Protein AF-A0A4P7LJ07-F1 (afdb_monomer)

Organism: NCBI:txid96344

InterPro domains:
  IPR001387 Cro/C1-type, helix-turn-helix domain [cd00093] (13-49)
  IPR010982 Lambda repressor-like, DNA-binding domain superfamily [G3DSA:1.10.260.40] (5-74)
  IPR010982 Lambda repressor-like, DNA-binding domain superfamily [SSF47413] (8-64)
  IPR031856 Bacterial antitoxin YdaS-like [PF15943] (13-66)

Mean predicted aligned error: 12.92 Å

Structure (mmCIF, N/CA/C/O backbone):
data_AF-A0A4P7LJ07-F1
#
_entry.id   AF-A0A4P7LJ07-F1
#
loop_
_atom_site.group_PDB
_atom_site.id
_atom_site.type_symbol
_atom_site.label_atom_id
_atom_site.label_alt_id
_atom_site.label_comp_id
_atom_site.label_asym_id
_atom_site.label_entity_id
_atom_site.label_seq_id
_atom_site.pdbx_PDB_ins_code
_atom_site.Cartn_x
_atom_site.Cartn_y
_atom_site.Cartn_z
_atom_site.occupancy
_atom_site.B_iso_or_equiv
_atom_site.auth_seq_id
_atom_site.auth_comp_id
_atom_site.auth_asym_id
_atom_site.auth_atom_id
_atom_site.pdbx_PDB_model_num
ATOM 1 N N . MET A 1 1 ? -2.926 4.172 -10.209 1.00 86.81 1 MET A N 1
ATOM 2 C CA . MET A 1 1 ? -3.247 4.965 -8.995 1.00 86.81 1 MET A CA 1
ATOM 3 C C . MET A 1 1 ? -2.175 4.697 -7.952 1.00 86.81 1 MET A C 1
ATOM 5 O O . MET A 1 1 ? -1.885 3.538 -7.677 1.00 86.81 1 MET A O 1
ATOM 9 N N . ASP A 1 2 ? -1.600 5.739 -7.348 1.00 92.00 2 ASP A N 1
ATOM 10 C CA . ASP A 1 2 ? -0.581 5.570 -6.310 1.00 92.00 2 ASP A CA 1
ATOM 11 C C . ASP A 1 2 ? -1.178 5.250 -4.921 1.00 92.00 2 ASP A C 1
ATOM 13 O O . ASP A 1 2 ? -2.324 5.583 -4.607 1.00 92.00 2 ASP A O 1
ATOM 17 N N . LEU A 1 3 ? -0.372 4.610 -4.068 1.00 92.69 3 LEU A N 1
ATOM 18 C CA . LEU A 1 3 ? -0.788 4.181 -2.729 1.00 92.69 3 LEU A CA 1
ATOM 19 C C . LEU A 1 3 ? -1.154 5.353 -1.802 1.00 92.69 3 LEU A C 1
ATOM 21 O O . LEU A 1 3 ? -2.017 5.199 -0.942 1.00 92.69 3 LEU A O 1
ATOM 25 N N . HIS A 1 4 ? -0.513 6.513 -1.944 1.00 93.00 4 HIS A N 1
ATOM 26 C CA . HIS A 1 4 ? -0.790 7.666 -1.090 1.00 93.00 4 HIS A CA 1
ATOM 27 C C . HIS A 1 4 ? -2.170 8.248 -1.385 1.00 93.00 4 HIS A C 1
ATOM 29 O O . HIS A 1 4 ? -2.974 8.412 -0.467 1.00 93.00 4 HIS A O 1
ATOM 35 N N . THR A 1 5 ? -2.462 8.472 -2.663 1.00 94.19 5 THR A N 1
ATOM 36 C CA . THR A 1 5 ? -3.773 8.910 -3.138 1.00 94.19 5 THR A CA 1
ATOM 37 C C . THR A 1 5 ? -4.864 7.927 -2.734 1.00 94.19 5 THR A C 1
ATOM 39 O O . THR A 1 5 ? -5.900 8.349 -2.223 1.00 94.19 5 THR A O 1
ATOM 42 N N . TYR A 1 6 ? -4.617 6.620 -2.869 1.00 94.25 6 TYR A N 1
ATOM 43 C CA . TYR A 1 6 ? -5.566 5.602 -2.419 1.00 94.25 6 TYR A CA 1
ATOM 44 C C . TYR A 1 6 ? -5.885 5.725 -0.923 1.00 94.25 6 TYR A C 1
ATOM 46 O O . TYR A 1 6 ? -7.053 5.722 -0.552 1.00 94.25 6 TYR A O 1
ATOM 54 N N . LEU A 1 7 ? -4.870 5.875 -0.065 1.00 92.69 7 LEU A N 1
ATOM 55 C CA . LEU A 1 7 ? -5.070 5.973 1.385 1.00 92.69 7 LEU A CA 1
ATOM 56 C C . LEU A 1 7 ? -5.821 7.246 1.804 1.00 92.69 7 LEU A C 1
ATOM 58 O O . LEU A 1 7 ? -6.511 7.225 2.817 1.00 92.69 7 LEU A O 1
ATOM 62 N N . ILE A 1 8 ? -5.699 8.342 1.046 1.00 92.38 8 ILE A N 1
ATOM 63 C CA . ILE A 1 8 ? -6.467 9.577 1.281 1.00 92.38 8 ILE A CA 1
ATOM 64 C C . ILE A 1 8 ? -7.929 9.408 0.859 1.00 92.38 8 ILE A C 1
ATOM 66 O O . ILE A 1 8 ? -8.823 9.904 1.537 1.00 92.38 8 ILE A O 1
ATOM 70 N N . GLN A 1 9 ? -8.171 8.739 -0.270 1.00 93.12 9 GLN A N 1
ATOM 71 C CA . GLN A 1 9 ? -9.521 8.514 -0.794 1.00 93.12 9 GLN A CA 1
ATOM 72 C C . GLN A 1 9 ? -10.261 7.392 -0.062 1.00 93.12 9 GLN A C 1
ATOM 74 O O . GLN A 1 9 ? -11.487 7.339 -0.093 1.00 93.12 9 GLN A O 1
ATOM 79 N N . SER A 1 10 ? -9.531 6.472 0.568 1.00 89.56 10 SER A N 1
ATOM 80 C CA . SER A 1 10 ? -10.127 5.373 1.312 1.00 89.56 10 SER A CA 1
ATOM 81 C C . SER A 1 10 ? -10.739 5.859 2.624 1.00 89.56 10 SER A C 1
ATOM 83 O O . SER A 1 10 ? -10.132 6.643 3.344 1.00 89.56 10 SER A O 1
ATOM 85 N N . GLU A 1 11 ? -11.884 5.298 3.004 1.00 88.50 11 GLU A N 1
ATOM 86 C CA . GLU A 1 11 ? -12.520 5.538 4.311 1.00 88.50 11 GLU A CA 1
ATOM 87 C C . GLU A 1 11 ? -11.785 4.853 5.485 1.00 88.50 11 GLU A C 1
ATOM 89 O O . GLU A 1 11 ? -12.253 4.872 6.621 1.00 88.50 11 GLU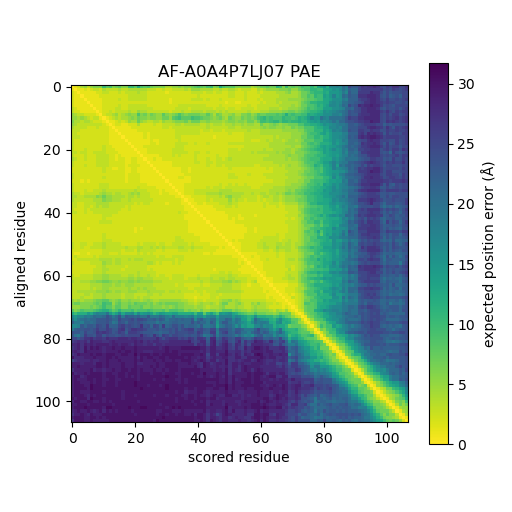 A O 1
ATOM 94 N N . ARG A 1 12 ? -10.643 4.202 5.226 1.00 88.19 12 ARG A N 1
ATOM 95 C CA . ARG A 1 12 ? -9.883 3.419 6.210 1.00 88.19 12 ARG A CA 1
ATOM 96 C C . ARG A 1 12 ? -8.639 4.169 6.660 1.00 88.19 12 ARG A C 1
ATOM 98 O O . ARG A 1 12 ? -8.007 4.880 5.882 1.00 88.19 12 ARG A O 1
ATOM 105 N N . THR A 1 13 ? -8.230 3.955 7.907 1.00 92.25 13 THR A N 1
ATOM 106 C CA . THR A 1 13 ? -6.982 4.540 8.402 1.00 92.25 13 THR A CA 1
ATOM 107 C C . THR A 1 13 ? -5.765 3.754 7.907 1.00 92.25 13 THR A C 1
ATOM 109 O O . THR A 1 13 ? -5.841 2.563 7.590 1.00 92.25 13 THR A O 1
ATOM 112 N N . GLN A 1 14 ? -4.587 4.391 7.911 1.00 92.69 14 GLN A N 1
ATOM 113 C CA . GLN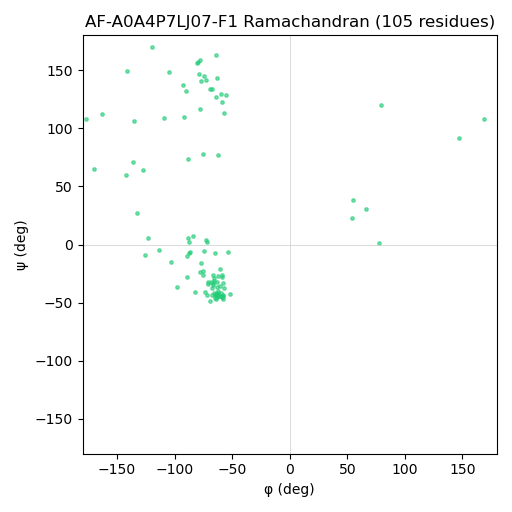 A 1 14 ? -3.321 3.686 7.652 1.00 92.69 14 GLN A CA 1
ATOM 114 C C . GLN A 1 14 ? -3.077 2.548 8.652 1.00 92.69 14 GLN A C 1
ATOM 116 O O . GLN A 1 14 ? -2.392 1.585 8.320 1.00 92.69 14 GLN A O 1
ATOM 121 N N . GLN A 1 15 ? -3.6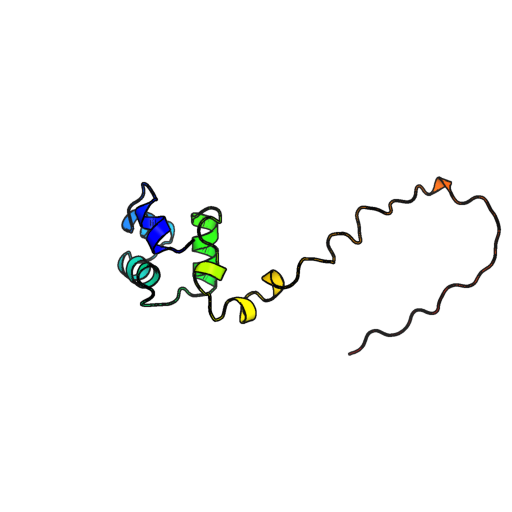19 2.658 9.869 1.00 94.06 15 GLN A N 1
ATOM 122 C CA . GLN A 1 15 ? -3.497 1.625 10.890 1.00 94.06 15 GLN A CA 1
ATOM 123 C C . GLN A 1 15 ? -4.352 0.401 10.550 1.00 94.06 15 GLN A C 1
ATOM 125 O O . GLN A 1 15 ? -3.845 -0.712 10.644 1.00 94.06 15 GLN A O 1
ATOM 130 N N . ASP A 1 16 ? -5.592 0.588 10.092 1.00 93.69 16 ASP A N 1
ATOM 131 C CA . ASP A 1 16 ? -6.453 -0.524 9.657 1.00 93.69 16 ASP A CA 1
ATOM 132 C C . ASP A 1 16 ? -5.849 -1.249 8.455 1.00 93.69 16 ASP A C 1
ATOM 134 O O . ASP A 1 16 ? -5.815 -2.477 8.398 1.00 93.69 16 ASP A O 1
ATOM 138 N N . PHE A 1 17 ? -5.309 -0.476 7.510 1.00 93.88 17 PHE A N 1
ATOM 139 C CA . PHE A 1 17 ? -4.600 -1.008 6.352 1.00 93.88 17 PHE A CA 1
ATOM 140 C C . PHE A 1 17 ? -3.370 -1.829 6.768 1.00 93.88 17 PHE A C 1
ATOM 142 O O . PHE A 1 17 ? -3.148 -2.931 6.270 1.00 93.88 17 PHE A O 1
ATOM 149 N N . ALA A 1 18 ? -2.587 -1.315 7.720 1.00 95.75 18 ALA A N 1
ATOM 150 C CA . ALA A 1 18 ? -1.419 -2.002 8.255 1.00 95.75 18 ALA A CA 1
ATOM 151 C C . ALA A 1 18 ? -1.798 -3.289 9.003 1.00 95.75 18 ALA A C 1
ATOM 153 O O . ALA A 1 18 ? -1.173 -4.325 8.782 1.00 95.75 18 ALA A O 1
ATOM 154 N N . ALA A 1 19 ? -2.849 -3.243 9.827 1.00 95.44 19 ALA A N 1
ATOM 155 C CA . ALA A 1 19 ? -3.357 -4.393 10.568 1.00 95.44 19 ALA A CA 1
ATOM 156 C C . ALA A 1 19 ? -3.842 -5.502 9.627 1.00 95.44 19 ALA A C 1
ATOM 158 O O . ALA A 1 19 ? -3.508 -6.667 9.832 1.00 95.44 19 ALA A O 1
ATOM 159 N N . ALA A 1 20 ? -4.553 -5.144 8.556 1.00 93.44 20 ALA A N 1
ATOM 160 C CA . ALA A 1 20 ? -5.020 -6.110 7.568 1.00 93.44 20 ALA A CA 1
ATOM 161 C C . ALA A 1 20 ? -3.879 -6.778 6.783 1.00 93.44 20 ALA A C 1
ATOM 163 O O . ALA A 1 20 ? -3.992 -7.939 6.397 1.00 93.44 20 ALA A O 1
ATOM 164 N N . LEU A 1 21 ? -2.775 -6.059 6.563 1.00 93.94 21 LEU A N 1
ATOM 165 C CA . LEU A 1 21 ? -1.572 -6.600 5.930 1.00 93.94 21 LEU A CA 1
ATOM 166 C C . LEU A 1 21 ? -0.601 -7.255 6.925 1.00 93.94 21 LEU A C 1
ATOM 168 O O . LEU A 1 21 ? 0.379 -7.857 6.497 1.00 93.94 21 LEU A O 1
ATOM 172 N N . GLY A 1 22 ? -0.838 -7.156 8.236 1.00 95.31 22 GLY A N 1
ATOM 173 C CA . GLY A 1 22 ? 0.067 -7.683 9.260 1.00 95.31 22 GLY A CA 1
ATOM 174 C C . GLY A 1 22 ? 1.421 -6.965 9.316 1.00 95.31 22 GLY A C 1
ATOM 175 O O . GLY A 1 22 ? 2.434 -7.581 9.646 1.00 95.31 22 GLY A O 1
ATOM 176 N N . VAL A 1 23 ? 1.462 -5.674 8.974 1.00 95.88 23 VAL A N 1
ATOM 177 C CA . VAL A 1 23 ? 2.682 -4.850 8.986 1.00 95.88 23 VAL A CA 1
ATOM 178 C C . VAL A 1 23 ? 2.553 -3.663 9.933 1.00 95.88 23 VAL A C 1
ATOM 180 O O . VAL A 1 23 ? 1.476 -3.354 10.438 1.00 95.88 23 VAL A O 1
ATOM 183 N N . SER A 1 24 ? 3.660 -2.961 10.178 1.00 96.31 24 SER A N 1
ATOM 184 C CA . SER A 1 24 ? 3.624 -1.722 10.953 1.00 96.31 24 SER A CA 1
ATOM 185 C C . SER A 1 24 ? 3.040 -0.564 10.136 1.00 96.31 24 SER A C 1
ATOM 187 O O . SER A 1 24 ? 3.291 -0.426 8.936 1.00 96.31 24 SER A O 1
ATOM 189 N N . GLN A 1 25 ? 2.312 0.332 10.804 1.00 96.12 25 GLN A N 1
ATOM 190 C CA . GLN A 1 25 ? 1.788 1.558 10.189 1.00 96.12 25 GLN A CA 1
ATOM 191 C C . GLN A 1 25 ? 2.912 2.419 9.581 1.00 96.12 25 GLN A C 1
ATOM 193 O O . GLN A 1 25 ? 2.756 2.979 8.497 1.00 96.12 25 GLN A O 1
ATOM 198 N N . SER A 1 26 ? 4.076 2.489 10.235 1.00 95.69 26 SER A N 1
ATOM 199 C CA . SER A 1 26 ? 5.237 3.226 9.722 1.00 95.69 26 SER A CA 1
ATOM 200 C C . SER A 1 26 ? 5.717 2.694 8.371 1.00 95.69 26 SER A C 1
ATOM 202 O O . SER A 1 26 ? 6.113 3.486 7.518 1.00 95.69 26 SER A O 1
ATOM 204 N N . LEU A 1 27 ? 5.640 1.377 8.142 1.00 95.94 27 LEU A N 1
ATOM 205 C CA . LEU A 1 27 ? 6.006 0.778 6.860 1.00 95.94 27 LEU A CA 1
ATOM 206 C C . LEU A 1 27 ? 5.035 1.195 5.748 1.00 95.94 27 LEU A C 1
ATOM 208 O O . LEU A 1 27 ? 5.482 1.612 4.681 1.00 95.94 27 LEU A O 1
ATOM 212 N N . ILE A 1 28 ? 3.726 1.199 6.027 1.00 95.50 28 ILE A N 1
ATOM 213 C CA . ILE A 1 28 ? 2.713 1.740 5.102 1.00 95.50 28 ILE A CA 1
ATOM 214 C C . ILE A 1 28 ? 3.008 3.205 4.778 1.00 95.50 28 ILE A C 1
ATOM 216 O O . ILE A 1 28 ? 2.981 3.612 3.618 1.00 95.50 28 ILE A O 1
ATOM 220 N N . CYS A 1 29 ? 3.354 3.995 5.794 1.00 95.00 29 CYS A N 1
ATOM 221 C CA . CYS A 1 29 ? 3.708 5.396 5.624 1.00 95.00 29 CYS A CA 1
ATOM 222 C C . CYS A 1 29 ? 4.954 5.583 4.739 1.00 95.00 29 CYS A C 1
ATOM 224 O O . CYS A 1 29 ? 4.997 6.490 3.903 1.00 95.00 29 CYS A O 1
ATOM 226 N N . HIS A 1 30 ? 5.965 4.722 4.888 1.00 95.88 30 HIS A N 1
ATOM 227 C CA . HIS A 1 30 ? 7.150 4.728 4.032 1.00 95.88 30 HIS A CA 1
ATOM 228 C C . HIS A 1 30 ? 6.814 4.389 2.580 1.00 95.88 30 HIS A C 1
ATOM 230 O O . HIS A 1 30 ? 7.300 5.083 1.687 1.00 95.88 30 HIS A O 1
ATOM 236 N N . TRP A 1 31 ? 5.960 3.392 2.341 1.00 95.44 31 TRP A N 1
ATOM 237 C CA . TRP A 1 31 ? 5.507 3.039 0.994 1.00 95.44 31 TRP A CA 1
ATOM 238 C C . TRP A 1 31 ? 4.684 4.159 0.355 1.00 95.44 31 TRP A C 1
ATOM 240 O O . TRP A 1 31 ? 4.961 4.553 -0.775 1.00 95.44 31 TRP A O 1
ATOM 250 N N . ALA A 1 32 ? 3.733 4.738 1.094 1.00 93.56 32 ALA A N 1
ATOM 251 C CA . ALA A 1 32 ? 2.912 5.849 0.614 1.00 93.56 32 ALA A CA 1
ATOM 252 C C . ALA A 1 32 ? 3.773 7.064 0.228 1.00 93.56 32 ALA A C 1
ATOM 254 O O . ALA A 1 32 ? 3.571 7.673 -0.816 1.00 93.56 32 ALA A O 1
ATOM 255 N N . ARG A 1 33 ? 4.793 7.387 1.030 1.00 94.12 33 ARG A N 1
ATOM 256 C CA . ARG A 1 33 ? 5.719 8.499 0.758 1.00 94.12 33 ARG A CA 1
ATOM 257 C C . ARG A 1 33 ? 6.864 8.140 -0.193 1.00 94.12 33 ARG A C 1
ATOM 259 O O . ARG A 1 33 ? 7.791 8.936 -0.314 1.00 94.12 33 ARG A O 1
ATOM 266 N N . ARG A 1 34 ? 6.849 6.948 -0.806 1.00 91.25 34 ARG A N 1
ATOM 267 C CA . ARG A 1 34 ? 7.924 6.432 -1.678 1.00 91.25 34 ARG A CA 1
ATOM 268 C C . ARG A 1 34 ? 9.319 6.439 -1.028 1.00 91.25 34 ARG A C 1
ATOM 270 O O . ARG A 1 34 ? 10.327 6.424 -1.721 1.00 91.25 34 ARG A O 1
ATOM 277 N N . LYS A 1 35 ? 9.397 6.438 0.309 1.00 92.88 35 LYS A N 1
ATOM 278 C CA . LYS A 1 35 ? 10.666 6.353 1.058 1.00 92.88 35 LYS A CA 1
ATOM 279 C C . LYS A 1 35 ? 11.250 4.941 1.057 1.00 92.88 35 LYS A C 1
ATOM 281 O O . LYS A 1 35 ? 12.439 4.773 1.295 1.00 92.88 35 LYS A O 1
ATOM 286 N N . ALA A 1 36 ? 10.404 3.939 0.838 1.00 92.50 36 ALA A N 1
ATOM 287 C CA . ALA A 1 36 ? 10.793 2.550 0.663 1.00 92.50 36 ALA A CA 1
ATOM 288 C C . ALA A 1 36 ? 9.923 1.921 -0.425 1.00 92.50 36 ALA A C 1
ATOM 290 O O . ALA A 1 36 ? 8.751 2.280 -0.567 1.00 92.50 36 ALA A O 1
ATOM 291 N N . LEU A 1 37 ? 10.485 0.957 -1.150 1.00 92.44 37 LEU A N 1
ATOM 292 C CA . LEU A 1 37 ? 9.738 0.149 -2.104 1.00 92.44 37 LEU A CA 1
ATOM 293 C C . LEU A 1 37 ? 9.183 -1.097 -1.395 1.00 92.44 37 LEU A C 1
ATOM 295 O O . LEU A 1 37 ? 9.924 -1.765 -0.665 1.00 92.44 37 LEU A O 1
ATOM 299 N N . PRO A 1 38 ? 7.892 -1.425 -1.565 1.00 93.50 38 PRO A N 1
ATOM 300 C CA . PRO A 1 38 ? 7.366 -2.704 -1.114 1.00 93.50 38 PRO A CA 1
ATOM 301 C C . PRO A 1 38 ? 8.038 -3.849 -1.878 1.00 93.50 38 PRO A C 1
ATOM 303 O O . PRO A 1 38 ? 8.315 -3.749 -3.073 1.00 93.50 38 PRO A O 1
ATOM 306 N N . SER A 1 39 ? 8.286 -4.966 -1.194 1.00 95.06 39 SER A N 1
ATOM 307 C CA . SER A 1 39 ? 8.789 -6.177 -1.853 1.00 95.06 39 SER A CA 1
ATOM 308 C C . SER A 1 39 ? 7.755 -6.720 -2.858 1.00 95.06 39 SER A C 1
ATOM 310 O O . SER A 1 39 ? 6.571 -6.376 -2.756 1.00 95.06 39 SER A O 1
ATOM 312 N N . PRO A 1 40 ? 8.140 -7.601 -3.805 1.00 95.00 40 PRO A N 1
ATOM 313 C CA . PRO A 1 40 ? 7.191 -8.195 -4.751 1.00 95.00 40 PRO A CA 1
ATOM 314 C C . PRO A 1 40 ? 5.976 -8.833 -4.065 1.00 95.00 40 PRO A C 1
ATOM 316 O O . PRO A 1 40 ? 4.842 -8.623 -4.485 1.00 95.00 40 PRO A O 1
ATOM 319 N N . ALA A 1 41 ? 6.205 -9.552 -2.961 1.00 94.75 41 ALA A N 1
ATOM 320 C CA . ALA A 1 41 ? 5.143 -10.196 -2.194 1.00 94.75 41 ALA A CA 1
ATOM 321 C C . ALA A 1 41 ? 4.148 -9.172 -1.623 1.00 94.75 41 ALA A C 1
ATOM 323 O O . ALA A 1 41 ? 2.938 -9.344 -1.758 1.00 94.75 41 ALA A O 1
ATOM 324 N N . TRP A 1 42 ? 4.648 -8.070 -1.054 1.00 95.62 42 TRP A N 1
ATOM 325 C CA . TRP A 1 42 ? 3.793 -7.002 -0.538 1.00 95.62 42 TRP A CA 1
ATOM 326 C C . TRP A 1 42 ? 3.027 -6.281 -1.640 1.00 95.62 42 TRP A C 1
ATOM 328 O O . TRP A 1 42 ? 1.874 -5.928 -1.421 1.00 95.62 42 TRP A O 1
ATOM 338 N N . CYS A 1 43 ? 3.615 -6.114 -2.828 1.00 95.31 43 CYS A N 1
ATOM 339 C CA . CYS A 1 43 ? 2.912 -5.514 -3.961 1.00 95.31 43 CYS A CA 1
ATOM 340 C C . CYS A 1 43 ? 1.657 -6.311 -4.330 1.00 95.31 43 CYS A C 1
ATOM 342 O O . CYS A 1 43 ? 0.588 -5.729 -4.484 1.00 95.31 43 CYS A O 1
ATOM 344 N N . VAL A 1 44 ? 1.771 -7.640 -4.396 1.00 94.62 44 VAL A N 1
ATOM 345 C CA . VAL A 1 44 ? 0.632 -8.525 -4.679 1.00 94.62 44 VAL A CA 1
ATOM 346 C C . VAL A 1 44 ? -0.401 -8.478 -3.549 1.00 94.62 44 VAL A C 1
ATOM 348 O O . VAL A 1 44 ? -1.599 -8.424 -3.819 1.00 94.62 44 VAL A O 1
ATOM 351 N N . SER A 1 45 ? 0.033 -8.470 -2.285 1.00 95.62 45 SER A N 1
ATOM 352 C CA . SER A 1 45 ? -0.882 -8.363 -1.139 1.00 95.62 45 SER A CA 1
ATOM 353 C C . SER A 1 45 ? -1.648 -7.038 -1.127 1.00 95.62 45 SER A C 1
ATOM 355 O O . SER A 1 45 ? -2.856 -7.037 -0.904 1.00 95.62 45 SER A O 1
ATOM 357 N N . ILE A 1 46 ? -0.972 -5.920 -1.409 1.00 95.25 46 ILE A N 1
ATOM 358 C CA . ILE A 1 46 ? -1.591 -4.593 -1.514 1.00 95.25 46 ILE A CA 1
ATOM 359 C C . ILE A 1 46 ? -2.580 -4.559 -2.680 1.00 95.25 46 ILE A C 1
ATOM 361 O O . ILE A 1 46 ? -3.712 -4.118 -2.509 1.00 95.25 46 ILE A O 1
ATOM 365 N N . GLU A 1 47 ? -2.192 -5.055 -3.852 1.00 95.62 47 GLU A N 1
ATOM 366 C CA . GLU A 1 47 ? -3.066 -5.100 -5.026 1.00 95.62 47 GLU A CA 1
ATOM 367 C C . GLU A 1 47 ? -4.342 -5.902 -4.751 1.00 95.62 47 GLU A C 1
ATOM 369 O O . GLU A 1 47 ? -5.443 -5.426 -5.017 1.00 95.62 47 GLU A O 1
ATOM 374 N N . ARG A 1 48 ? -4.220 -7.076 -4.121 1.00 94.62 48 ARG A N 1
ATOM 375 C CA . ARG A 1 48 ? -5.376 -7.887 -3.710 1.00 94.62 48 ARG A CA 1
ATOM 376 C C . ARG A 1 48 ? -6.246 -7.173 -2.681 1.00 94.62 48 ARG A C 1
ATOM 378 O O . ARG A 1 48 ? -7.462 -7.164 -2.822 1.00 94.62 48 ARG A O 1
ATOM 385 N N . PHE A 1 49 ? -5.635 -6.563 -1.666 1.00 93.62 49 PHE A N 1
ATOM 386 C CA . PHE A 1 49 ? -6.367 -5.863 -0.611 1.00 93.62 49 PHE A CA 1
ATOM 387 C C . PHE A 1 49 ? -7.102 -4.618 -1.125 1.00 93.62 49 PHE A C 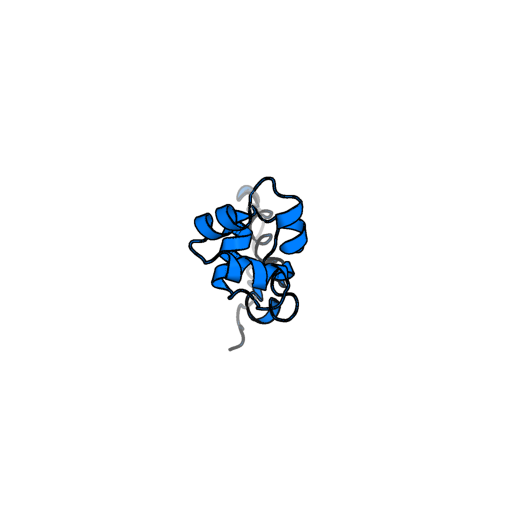1
ATOM 389 O O . PHE A 1 49 ? -8.165 -4.267 -0.620 1.00 93.62 49 PHE A O 1
ATOM 396 N N . THR A 1 50 ? -6.536 -3.946 -2.126 1.00 94.12 50 THR A N 1
ATOM 397 C CA . THR A 1 50 ? -7.137 -2.767 -2.765 1.00 94.12 50 THR A CA 1
ATOM 398 C C . THR A 1 50 ? -8.066 -3.120 -3.926 1.00 94.12 50 THR A C 1
ATOM 400 O O . THR A 1 50 ? -8.558 -2.211 -4.596 1.00 94.12 50 THR A O 1
ATOM 403 N N . GLU A 1 51 ? -8.317 -4.414 -4.161 1.00 93.00 51 GLU A N 1
ATOM 404 C CA . GLU A 1 51 ? -9.150 -4.926 -5.258 1.00 93.00 51 GLU A CA 1
ATOM 405 C C . GLU A 1 51 ? -8.681 -4.413 -6.632 1.00 93.00 51 GLU A C 1
ATOM 407 O O . GLU A 1 51 ? -9.475 -4.052 -7.496 1.00 93.00 51 GLU A O 1
ATOM 412 N N . GLY A 1 52 ? -7.364 -4.316 -6.820 1.00 93.62 52 GLY A N 1
ATOM 413 C CA . GLY A 1 52 ? -6.753 -3.833 -8.057 1.00 93.62 52 GLY A CA 1
ATOM 414 C C . GLY A 1 52 ? -6.781 -2.314 -8.240 1.00 93.62 52 GLY A C 1
ATOM 415 O O . GLY A 1 52 ? -6.271 -1.829 -9.248 1.00 93.62 52 GLY A O 1
ATOM 416 N N . ARG A 1 53 ? -7.310 -1.532 -7.282 1.00 94.19 53 ARG A N 1
ATOM 417 C C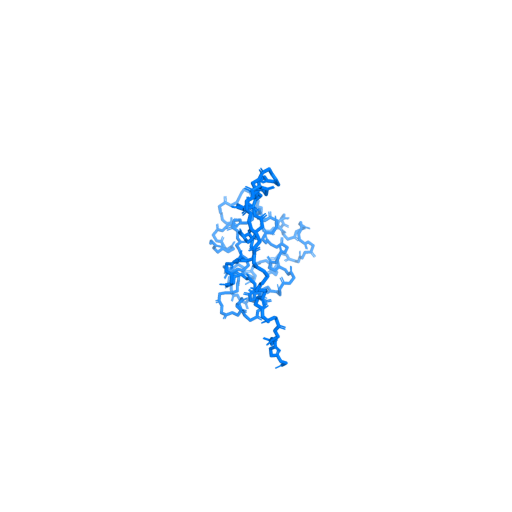A . ARG A 1 53 ? -7.237 -0.061 -7.361 1.00 94.19 53 ARG A CA 1
ATOM 418 C C . ARG A 1 53 ? -5.798 0.437 -7.325 1.00 94.19 53 ARG A C 1
ATOM 420 O O . ARG A 1 53 ? -5.495 1.405 -8.009 1.00 94.19 53 ARG A O 1
ATOM 427 N N . VAL A 1 54 ? -4.925 -0.207 -6.549 1.00 95.00 54 VAL A N 1
ATOM 428 C CA . VAL A 1 54 ? -3.480 0.049 -6.561 1.00 95.00 54 VAL A CA 1
ATOM 429 C C . VAL A 1 54 ? -2.796 -1.155 -7.190 1.00 95.00 54 VAL A C 1
ATOM 431 O O . VAL A 1 54 ? -2.736 -2.225 -6.590 1.00 95.00 54 VAL A O 1
ATOM 434 N N . SER A 1 55 ? -2.283 -0.984 -8.405 1.00 94.75 55 SER A N 1
ATOM 435 C CA . SER A 1 55 ? -1.621 -2.066 -9.131 1.00 94.75 55 SER A CA 1
ATOM 436 C C . SER A 1 55 ? -0.186 -2.281 -8.645 1.00 94.75 55 SER A C 1
ATOM 438 O 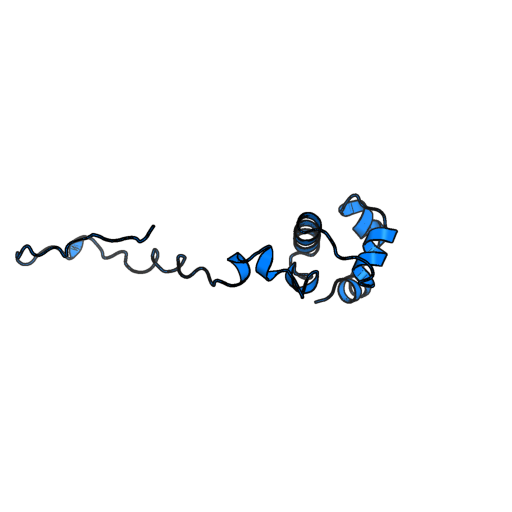O . SER A 1 55 ? 0.478 -1.361 -8.148 1.00 94.75 55 SER A O 1
ATOM 440 N N . ARG A 1 56 ? 0.354 -3.486 -8.855 1.00 94.19 56 ARG A N 1
ATOM 441 C CA . ARG A 1 56 ? 1.782 -3.733 -8.587 1.00 94.19 56 ARG A CA 1
ATOM 442 C C . ARG A 1 56 ? 2.711 -2.879 -9.461 1.00 94.19 56 ARG A C 1
ATOM 444 O O . ARG A 1 56 ? 3.801 -2.528 -9.014 1.00 94.19 56 ARG A O 1
ATOM 451 N N . THR A 1 57 ? 2.259 -2.480 -10.653 1.00 92.56 57 THR A N 1
ATOM 452 C CA . THR A 1 57 ? 2.991 -1.573 -11.550 1.00 92.56 57 THR A CA 1
ATOM 453 C C . THR A 1 57 ? 3.023 -0.137 -11.025 1.00 92.56 57 THR A C 1
ATOM 455 O O . THR A 1 57 ? 4.038 0.537 -11.159 1.00 92.56 57 THR A O 1
ATOM 458 N N . ASP A 1 58 ? 1.962 0.325 -10.352 1.00 92.19 58 ASP A N 1
ATOM 459 C CA . ASP A 1 58 ? 1.957 1.630 -9.675 1.00 92.19 58 ASP A CA 1
ATOM 460 C C . ASP A 1 58 ? 2.910 1.648 -8.471 1.00 92.19 58 ASP A C 1
ATOM 462 O O . ASP A 1 58 ? 3.555 2.661 -8.187 1.00 92.19 58 ASP A O 1
ATOM 466 N N . LEU A 1 59 ? 3.002 0.539 -7.731 1.00 92.75 59 LEU A N 1
ATOM 467 C CA . LEU A 1 59 ? 3.859 0.427 -6.546 1.00 92.75 59 LEU A CA 1
ATOM 468 C C . LEU A 1 59 ? 5.350 0.387 -6.896 1.00 92.75 59 LEU A C 1
ATOM 470 O O . LEU A 1 59 ? 6.162 0.906 -6.127 1.00 92.75 59 LEU A O 1
ATOM 474 N N . ARG A 1 60 ? 5.696 -0.181 -8.053 1.00 93.19 60 ARG A N 1
ATOM 475 C CA . ARG A 1 60 ? 7.070 -0.388 -8.521 1.00 93.19 60 ARG A CA 1
ATOM 476 C C . ARG A 1 60 ? 7.229 -0.011 -9.997 1.00 93.19 60 ARG A C 1
ATOM 478 O O . ARG A 1 60 ? 7.367 -0.892 -10.837 1.00 93.19 60 ARG A O 1
ATOM 485 N N . PRO A 1 61 ? 7.189 1.285 -10.339 1.00 91.06 61 PRO A N 1
ATOM 486 C CA . PRO A 1 61 ? 7.194 1.718 -11.735 1.00 91.06 61 PRO A CA 1
ATOM 487 C C . PRO A 1 61 ? 8.509 1.424 -12.476 1.00 91.06 61 PRO A C 1
ATOM 489 O O . PRO A 1 61 ? 8.476 1.245 -13.692 1.00 91.06 61 PRO A O 1
ATOM 492 N N . ASP A 1 62 ? 9.635 1.338 -11.765 1.00 91.00 62 ASP A N 1
ATOM 493 C CA . ASP A 1 62 ? 10.964 1.167 -12.365 1.00 91.00 62 ASP A CA 1
ATOM 494 C C . ASP A 1 62 ? 11.295 -0.289 -12.727 1.00 91.00 62 ASP A C 1
ATOM 496 O O . ASP A 1 62 ? 11.838 -0.551 -13.797 1.00 91.00 62 ASP A O 1
ATOM 500 N N . ASP A 1 63 ? 10.936 -1.246 -11.869 1.00 92.81 63 ASP A N 1
ATOM 501 C CA . ASP A 1 63 ? 11.423 -2.631 -11.926 1.00 92.81 63 ASP A CA 1
ATOM 502 C C . ASP A 1 63 ? 10.311 -3.691 -12.035 1.00 92.81 63 ASP A C 1
ATOM 504 O O . ASP A 1 63 ? 10.584 -4.892 -12.058 1.00 92.81 63 ASP A O 1
ATOM 508 N N . TRP A 1 64 ? 9.040 -3.292 -12.176 1.00 92.81 64 TRP A N 1
ATOM 509 C CA . TRP A 1 64 ? 7.938 -4.255 -12.324 1.00 92.81 64 TRP A CA 1
ATOM 510 C C . TRP A 1 64 ? 8.105 -5.200 -13.519 1.00 92.81 64 TRP A C 1
ATOM 512 O O . TRP A 1 64 ? 7.684 -6.349 -13.427 1.00 92.81 64 TRP A O 1
ATOM 522 N N . ARG A 1 65 ? 8.711 -4.746 -14.625 1.00 91.62 65 ARG A N 1
ATOM 523 C CA . ARG A 1 65 ? 8.890 -5.557 -15.846 1.00 91.62 65 ARG A CA 1
ATOM 524 C C . ARG A 1 65 ? 9.869 -6.706 -15.652 1.00 91.62 65 ARG A C 1
ATOM 526 O O . ARG A 1 65 ? 9.709 -7.744 -16.279 1.00 91.62 65 ARG A O 1
ATOM 533 N N . GLU A 1 66 ? 10.871 -6.516 -14.798 1.00 92.31 66 GLU A N 1
ATOM 534 C CA . GLU A 1 66 ? 11.869 -7.545 -14.493 1.00 92.31 66 GLU A CA 1
ATOM 535 C C . GLU A 1 66 ? 11.292 -8.622 -13.565 1.00 92.31 66 GLU A C 1
ATOM 537 O O . GLU A 1 66 ? 11.731 -9.767 -13.578 1.00 92.31 66 GLU A O 1
ATOM 542 N N . ILE A 1 67 ? 10.291 -8.253 -12.763 1.00 92.19 67 ILE A N 1
ATOM 543 C CA . ILE A 1 67 ? 9.732 -9.094 -11.697 1.00 92.19 67 ILE A CA 1
ATOM 544 C C . ILE A 1 67 ? 8.467 -9.809 -12.151 1.00 92.19 67 ILE A C 1
ATOM 546 O O . ILE A 1 67 ? 8.242 -10.951 -11.761 1.00 92.19 67 ILE A O 1
ATOM 550 N N . TRP A 1 68 ? 7.656 -9.133 -12.961 1.00 91.31 68 TRP A N 1
ATOM 551 C CA . TRP A 1 68 ? 6.427 -9.655 -13.550 1.00 91.31 68 TRP A CA 1
ATOM 552 C C . TRP A 1 68 ? 6.433 -9.445 -15.070 1.00 91.31 68 TRP A C 1
ATOM 554 O O . TRP A 1 68 ? 5.617 -8.671 -15.592 1.00 91.31 68 TRP A O 1
ATOM 564 N N . PRO A 1 69 ? 7.358 -10.088 -15.807 1.00 88.75 69 PRO A N 1
ATOM 565 C CA . PRO A 1 69 ? 7.409 -9.986 -17.264 1.00 88.75 69 PRO A CA 1
ATOM 566 C C . PRO A 1 69 ? 6.105 -10.452 -17.929 1.00 88.75 69 PRO A C 1
ATOM 568 O O . PRO A 1 69 ? 5.740 -9.944 -18.989 1.00 88.75 69 PRO A O 1
ATOM 571 N N . GLU A 1 70 ? 5.345 -11.344 -17.291 1.00 88.19 70 GLU A N 1
ATOM 572 C CA . GLU A 1 70 ? 4.041 -11.818 -17.758 1.00 88.19 70 GLU A CA 1
ATOM 573 C C . GLU A 1 70 ? 2.990 -10.707 -17.908 1.00 88.19 70 GLU A C 1
ATOM 575 O O . GLU A 1 70 ? 2.049 -10.869 -18.674 1.00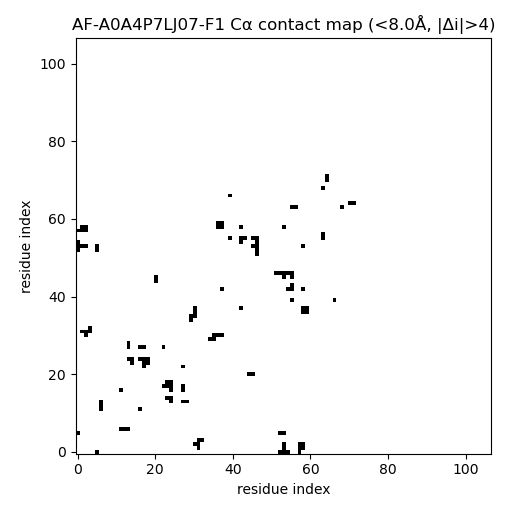 88.19 70 GLU A O 1
ATOM 580 N N . LEU A 1 71 ? 3.152 -9.561 -17.234 1.00 84.81 71 LEU A N 1
ATOM 581 C CA . LEU A 1 71 ? 2.266 -8.404 -17.411 1.00 84.81 71 LEU A CA 1
ATOM 582 C C . LEU A 1 71 ? 2.556 -7.617 -18.699 1.00 84.81 71 LEU A C 1
ATOM 584 O O . LEU A 1 71 ? 1.745 -6.786 -19.102 1.00 84.81 71 LEU A O 1
ATOM 588 N N . THR A 1 72 ? 3.716 -7.835 -19.328 1.00 82.06 72 THR A N 1
ATOM 589 C CA . THR A 1 72 ? 4.102 -7.152 -20.576 1.00 82.06 72 THR A CA 1
ATOM 590 C C . THR A 1 72 ? 3.647 -7.894 -21.822 1.00 82.06 72 THR A C 1
ATOM 592 O O . THR A 1 72 ? 3.416 -7.264 -22.853 1.00 82.06 72 THR A O 1
ATOM 595 N N . TRP A 1 73 ? 3.506 -9.217 -21.734 1.00 76.25 73 TRP A N 1
ATOM 596 C CA . TRP A 1 73 ? 3.029 -10.018 -22.846 1.00 76.25 73 TRP A CA 1
ATOM 597 C C . TRP A 1 73 ? 1.508 -10.150 -22.728 1.00 76.25 73 TRP A C 1
ATOM 599 O O . TRP A 1 73 ? 1.045 -10.846 -21.820 1.00 76.25 73 TRP A O 1
ATOM 609 N N . PRO A 1 74 ? 0.704 -9.519 -23.607 1.00 62.78 74 PRO A N 1
ATOM 610 C CA . PRO A 1 74 ? -0.699 -9.894 -23.702 1.00 62.78 74 PRO A CA 1
ATOM 611 C C . PRO A 1 74 ? -0.714 -11.393 -23.968 1.00 62.78 74 PRO A C 1
ATOM 613 O O . PRO A 1 74 ? 0.034 -11.861 -24.826 1.00 62.78 74 PRO A O 1
ATOM 616 N N . SER A 1 75 ? -1.474 -12.158 -23.188 1.00 57.97 75 SER A N 1
ATOM 617 C CA . SER A 1 75 ? -1.566 -13.610 -23.297 1.00 57.97 75 SER A CA 1
ATOM 618 C C . SER A 1 75 ? -2.132 -14.005 -24.669 1.00 57.97 75 SER A C 1
ATOM 620 O O . 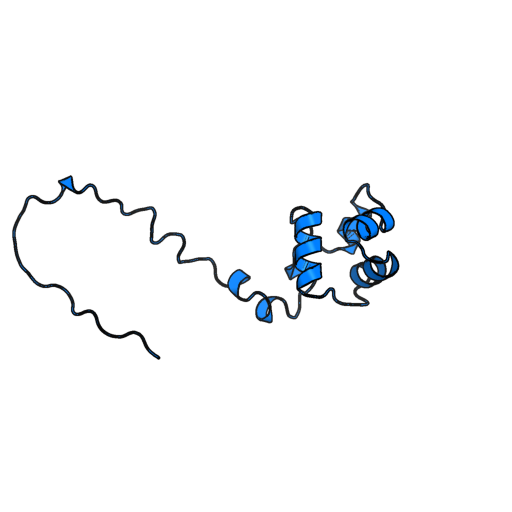SER A 1 75 ? -3.279 -14.404 -24.809 1.00 57.97 75 SER A O 1
ATOM 622 N N . ALA A 1 76 ? -1.290 -13.938 -25.703 1.00 55.16 76 ALA A N 1
ATOM 623 C CA . ALA A 1 76 ? -1.571 -14.293 -27.091 1.00 55.16 76 ALA A CA 1
ATOM 624 C C . ALA A 1 76 ? -1.856 -15.797 -27.254 1.00 55.16 76 ALA A C 1
ATOM 626 O O . ALA A 1 76 ? -2.281 -16.257 -28.306 1.00 55.16 76 ALA A O 1
ATOM 627 N N . TRP A 1 77 ? -1.660 -16.566 -26.182 1.00 59.97 77 TRP A N 1
ATOM 628 C CA . TRP A 1 77 ? -2.022 -17.973 -26.081 1.00 59.97 77 TRP A CA 1
ATOM 629 C C . TRP A 1 77 ? -3.470 -18.197 -25.621 1.00 59.97 77 TRP A C 1
ATOM 631 O O . TRP A 1 77 ? -3.920 -19.337 -25.606 1.00 59.97 77 TRP A O 1
ATOM 641 N N . GLN A 1 78 ? -4.205 -17.144 -25.242 1.00 51.69 78 GLN A N 1
ATOM 642 C CA . GLN A 1 78 ? -5.565 -17.268 -24.705 1.00 51.69 78 GLN A CA 1
ATOM 643 C C . GLN A 1 78 ? -6.658 -17.239 -25.788 1.00 51.69 78 GLN A C 1
ATOM 645 O O . GLN A 1 78 ? -7.794 -17.601 -25.502 1.00 51.69 78 GLN A O 1
ATOM 650 N N . GLU A 1 79 ? -6.306 -16.908 -27.036 1.00 46.41 79 GLU A N 1
ATOM 651 C CA . GLU A 1 79 ? -7.226 -16.916 -28.188 1.00 46.41 79 GLU A CA 1
ATOM 652 C C . GLU A 1 79 ? -7.035 -18.126 -29.120 1.00 46.41 79 GLU A C 1
ATOM 654 O O . GLU A 1 79 ? -7.925 -18.459 -29.900 1.00 46.41 79 GLU A O 1
ATOM 659 N N . TRP A 1 80 ? -5.919 -18.859 -29.012 1.00 52.78 80 TRP A N 1
ATOM 660 C CA . TRP A 1 80 ? -5.618 -19.998 -29.900 1.00 52.78 80 TRP A CA 1
ATOM 661 C C . TRP A 1 80 ? -6.501 -21.246 -29.646 1.00 52.78 80 TRP A C 1
ATOM 663 O O . TRP A 1 80 ? -6.329 -22.278 -30.288 1.00 52.78 80 TRP A O 1
ATOM 673 N N . GLY A 1 81 ? -7.465 -21.187 -28.720 1.00 54.09 81 GLY A N 1
ATOM 674 C CA . GLY A 1 81 ? -8.266 -22.348 -28.313 1.00 54.09 81 GLY A CA 1
ATOM 675 C C . GLY A 1 81 ? -9.786 -22.214 -28.398 1.00 54.09 81 GLY A C 1
ATOM 676 O O . GLY A 1 81 ? -10.460 -23.222 -28.205 1.00 54.09 81 GLY A O 1
ATOM 677 N N . SER A 1 82 ? -10.352 -21.031 -28.659 1.00 56.69 82 SER A N 1
ATOM 678 C CA . SER A 1 82 ? -11.805 -20.828 -28.499 1.00 56.69 82 SER A CA 1
ATOM 679 C C . SER A 1 82 ? -12.591 -20.566 -29.783 1.00 56.69 82 SER A C 1
ATOM 681 O O . SER A 1 82 ? -13.816 -20.566 -29.717 1.00 56.69 82 SER A O 1
ATOM 683 N N . GLU A 1 83 ? -11.947 -20.429 -30.949 1.00 51.12 83 GLU A N 1
ATOM 684 C CA . GLU A 1 83 ? -12.669 -20.059 -32.181 1.00 51.12 83 GLU A CA 1
ATOM 685 C C . GLU A 1 83 ? -12.357 -20.900 -33.428 1.00 51.12 83 GLU A C 1
ATOM 687 O O . GLU A 1 83 ? -12.561 -20.449 -34.547 1.00 51.12 83 GLU A O 1
ATOM 692 N N . GLN A 1 84 ? -11.939 -22.161 -33.259 1.00 57.09 84 GLN A N 1
ATOM 693 C CA . GLN A 1 84 ? -12.069 -23.192 -34.306 1.00 57.09 84 GLN A CA 1
ATOM 694 C C . GLN A 1 84 ? -12.429 -24.562 -33.713 1.00 57.09 84 GLN A C 1
ATOM 696 O O . GLN A 1 84 ? -11.737 -25.558 -33.908 1.00 57.09 84 GLN A O 1
ATOM 701 N N . ALA A 1 85 ? -13.569 -24.644 -33.026 1.00 51.38 85 ALA A N 1
ATOM 702 C CA . ALA A 1 85 ? -14.317 -25.897 -32.990 1.00 51.38 85 ALA A CA 1
ATOM 703 C C . ALA A 1 85 ? -15.018 -26.062 -34.349 1.00 51.38 85 ALA A C 1
ATOM 705 O O . ALA A 1 85 ? -16.206 -25.777 -34.491 1.00 51.38 85 ALA A O 1
ATOM 706 N N . LEU A 1 86 ? -14.269 -26.473 -35.378 1.00 52.28 86 LEU A N 1
ATOM 707 C CA . LEU A 1 86 ? -14.880 -26.976 -36.606 1.00 52.28 86 LEU A CA 1
ATOM 708 C C . LEU A 1 86 ? -15.755 -28.180 -36.218 1.00 52.28 86 LEU A C 1
ATOM 710 O O . LEU A 1 86 ? -15.233 -29.128 -35.624 1.00 52.28 86 LEU A O 1
ATOM 714 N N . PRO A 1 87 ? -17.067 -28.195 -36.514 1.00 46.56 87 PRO A N 1
ATOM 715 C CA . PRO A 1 87 ? -17.848 -29.403 -36.322 1.00 46.56 87 PRO A CA 1
ATOM 716 C C . PRO A 1 87 ? -17.249 -30.514 -37.195 1.00 46.56 87 PRO A C 1
ATOM 718 O O . PRO A 1 87 ? -17.071 -30.341 -38.402 1.00 46.56 87 PRO A O 1
ATOM 721 N N . LEU A 1 88 ? -16.992 -31.682 -36.593 1.00 52.78 88 LEU A N 1
ATOM 722 C CA . LEU A 1 88 ? -16.501 -32.911 -37.246 1.00 52.78 88 LEU A CA 1
ATOM 723 C C . LEU A 1 88 ? -17.372 -33.370 -38.444 1.00 52.78 88 LEU A C 1
ATOM 725 O O . LEU A 1 88 ? -17.009 -34.284 -39.175 1.00 52.78 88 LEU A O 1
ATOM 729 N N . ALA A 1 89 ? -18.510 -32.720 -38.689 1.00 51.31 89 ALA A N 1
ATOM 730 C CA . ALA A 1 89 ? -19.425 -33.005 -39.786 1.00 51.31 89 ALA A CA 1
ATOM 731 C C . ALA A 1 89 ? -18.944 -32.546 -41.182 1.00 51.31 89 ALA A C 1
ATOM 733 O O . ALA A 1 89 ? -19.609 -32.862 -42.163 1.00 51.31 89 ALA A O 1
ATOM 734 N N . ALA A 1 90 ? -17.814 -31.837 -41.316 1.00 50.59 90 ALA A N 1
ATOM 735 C CA . ALA A 1 90 ? -17.313 -31.390 -42.626 1.00 50.59 90 ALA A CA 1
ATOM 736 C C . ALA A 1 90 ? -16.407 -32.406 -43.360 1.00 50.59 90 ALA A C 1
ATOM 738 O O . ALA A 1 90 ? -15.931 -32.123 -44.457 1.00 50.59 90 ALA A O 1
ATOM 739 N N . LEU A 1 91 ? -16.175 -33.601 -42.804 1.00 46.78 91 LEU A N 1
ATOM 740 C CA . LEU A 1 91 ? -15.422 -34.661 -43.485 1.00 46.78 91 LEU A CA 1
ATOM 741 C C . LEU A 1 91 ? -16.352 -35.539 -44.335 1.00 46.78 91 LEU A C 1
ATOM 743 O O . LEU A 1 91 ? -16.643 -36.688 -44.006 1.00 46.78 91 LEU A O 1
ATOM 747 N N . HIS A 1 92 ? -16.801 -34.988 -45.458 1.00 53.28 92 HIS A N 1
ATOM 748 C CA . HIS A 1 92 ? -17.092 -35.767 -46.661 1.00 53.28 92 HIS A CA 1
ATOM 749 C C . HIS A 1 92 ? -16.506 -35.024 -47.859 1.00 53.28 92 HIS A C 1
ATOM 751 O O . HIS A 1 92 ? -17.056 -34.014 -48.289 1.00 53.28 92 HIS A O 1
ATOM 757 N N . GLY A 1 93 ? -15.402 -35.541 -48.404 1.00 47.22 93 GLY A N 1
ATOM 758 C CA . GLY A 1 93 ? -14.935 -35.131 -49.725 1.00 47.22 93 GLY A CA 1
ATOM 759 C C . GLY A 1 93 ? -13.425 -35.131 -49.913 1.00 47.22 93 GLY A C 1
ATOM 760 O O . GLY A 1 93 ? -12.784 -34.106 -49.747 1.00 47.22 93 GLY A O 1
ATOM 761 N N . ASP A 1 94 ? -12.937 -36.273 -50.388 1.00 49.22 94 ASP A N 1
ATOM 762 C CA . ASP A 1 94 ? -11.789 -36.433 -51.284 1.00 49.22 94 ASP A CA 1
ATOM 763 C C . ASP A 1 94 ? -10.357 -36.365 -50.723 1.00 49.22 94 ASP A C 1
ATOM 765 O O . ASP A 1 94 ? -9.880 -35.392 -50.142 1.00 49.22 94 ASP A O 1
ATOM 769 N N . GLY A 1 95 ? -9.650 -37.477 -50.930 1.00 53.34 95 GLY A N 1
ATOM 770 C CA . GLY A 1 95 ? -8.305 -37.705 -50.445 1.00 53.34 95 GLY A CA 1
ATOM 771 C C . GLY A 1 95 ? -7.237 -36.977 -51.253 1.00 53.34 95 GLY A C 1
ATOM 772 O O . GLY A 1 95 ? -7.222 -36.995 -52.481 1.00 53.34 95 GLY A O 1
ATOM 773 N N . ARG A 1 96 ? -6.243 -36.451 -50.540 1.00 49.22 96 ARG A N 1
ATOM 774 C CA . ARG A 1 96 ? -4.839 -36.513 -50.954 1.00 49.22 96 ARG A CA 1
ATOM 775 C C . ARG A 1 96 ? -3.949 -36.214 -49.753 1.00 49.22 96 ARG A C 1
ATOM 777 O O . ARG A 1 96 ? -3.952 -35.115 -49.213 1.00 49.22 96 ARG A O 1
ATOM 784 N N . GLY A 1 97 ? -3.226 -37.242 -49.315 1.00 49.12 97 GLY A N 1
ATOM 785 C CA . GLY A 1 97 ? -2.246 -37.152 -48.242 1.00 49.12 97 GLY A CA 1
ATOM 786 C C . GLY A 1 97 ? -1.088 -36.240 -48.633 1.00 49.12 97 GLY A C 1
ATOM 787 O O . GLY A 1 97 ? -0.456 -36.426 -49.669 1.00 49.12 97 GLY A O 1
ATOM 788 N N . GLY A 1 98 ? -0.825 -35.267 -47.773 1.00 47.91 98 GLY A N 1
ATOM 789 C CA . GLY A 1 98 ? 0.292 -34.337 -47.862 1.00 47.91 98 GLY A CA 1
ATOM 790 C C . GLY A 1 98 ? 0.374 -33.551 -46.563 1.00 47.91 98 GLY A C 1
ATOM 791 O O . GLY A 1 98 ? 0.089 -32.361 -46.539 1.00 47.91 98 GLY A O 1
ATOM 792 N N . GLY A 1 99 ? 0.659 -34.245 -45.458 1.00 49.12 99 GLY A N 1
ATOM 793 C CA . GLY A 1 99 ? 0.871 -33.592 -44.168 1.00 49.12 99 GLY A CA 1
ATOM 794 C C . GLY A 1 99 ? 2.164 -32.767 -44.200 1.00 49.12 99 GLY A C 1
ATOM 795 O O . GLY A 1 99 ? 3.179 -33.281 -44.677 1.00 49.12 99 GLY A O 1
ATOM 796 N N . PRO A 1 100 ? 2.170 -31.511 -43.721 1.00 48.91 100 PRO A N 1
ATOM 797 C CA . PRO A 1 100 ? 3.402 -30.748 -43.609 1.00 48.91 100 PRO A CA 1
ATOM 798 C C . PRO A 1 100 ? 4.288 -31.339 -42.508 1.00 48.91 100 PRO A C 1
ATOM 800 O O . PRO A 1 100 ? 3.830 -31.656 -41.409 1.00 48.91 100 PRO A O 1
ATOM 803 N N . ALA A 1 101 ? 5.569 -31.494 -42.836 1.00 49.62 101 ALA A N 1
ATOM 804 C CA . ALA A 1 101 ? 6.617 -31.933 -41.932 1.00 49.62 101 ALA A CA 1
ATOM 805 C C . ALA A 1 101 ? 6.701 -31.004 -40.710 1.00 49.62 101 ALA A C 1
ATOM 807 O O . ALA A 1 101 ? 7.074 -29.837 -40.816 1.00 49.62 101 ALA A O 1
ATOM 808 N N . LEU A 1 102 ? 6.360 -31.544 -39.544 1.00 52.28 102 LEU A N 1
ATOM 809 C CA . LEU A 1 102 ? 6.685 -30.959 -38.251 1.00 52.28 102 LEU A CA 1
ATOM 810 C C . LEU A 1 102 ? 8.155 -31.263 -37.961 1.00 52.28 102 LEU A C 1
ATOM 812 O O . LEU A 1 102 ? 8.493 -32.435 -37.837 1.00 52.28 102 LEU A O 1
ATOM 816 N N . CYS A 1 103 ? 9.005 -30.238 -37.859 1.00 41.91 103 CYS A N 1
ATOM 817 C CA . CYS A 1 103 ? 10.209 -30.241 -37.017 1.00 41.91 103 CYS A CA 1
ATOM 818 C C . CYS A 1 103 ? 10.919 -28.879 -37.077 1.00 41.91 103 CYS A C 1
ATOM 820 O O . CYS A 1 103 ? 11.538 -28.566 -38.089 1.00 41.91 103 CYS A O 1
ATOM 822 N N . ALA A 1 104 ? 10.846 -28.103 -35.988 1.00 42.16 104 ALA A N 1
ATOM 823 C CA . ALA A 1 104 ? 12.005 -27.512 -35.295 1.00 42.16 104 ALA A CA 1
ATOM 824 C C . ALA A 1 104 ? 11.540 -26.467 -34.260 1.00 42.16 104 ALA A C 1
ATOM 826 O O . ALA A 1 104 ? 11.122 -25.368 -34.614 1.00 42.16 104 ALA A O 1
ATOM 827 N N . ALA A 1 105 ? 11.650 -26.809 -32.976 1.00 44.19 105 ALA A N 1
ATOM 828 C CA . ALA A 1 105 ? 11.735 -25.838 -31.886 1.00 44.19 105 ALA A CA 1
ATOM 829 C C . ALA A 1 105 ? 13.228 -25.563 -31.617 1.00 44.19 105 ALA A C 1
ATOM 831 O O . ALA A 1 105 ? 14.000 -26.528 -31.628 1.00 44.19 105 ALA A O 1
ATOM 832 N N . PRO A 1 106 ? 13.674 -24.313 -31.403 1.00 56.94 106 PRO A N 1
ATOM 833 C CA . PRO A 1 106 ? 15.051 -24.061 -30.993 1.00 56.94 106 PRO A CA 1
ATOM 834 C C . PRO A 1 106 ? 15.245 -24.324 -29.490 1.00 56.94 106 PRO A C 1
ATOM 836 O O . PRO A 1 106 ? 14.326 -24.123 -28.693 1.00 56.94 106 PRO A O 1
ATOM 839 N N . ALA A 1 107 ? 16.449 -24.794 -29.158 1.00 51.34 107 ALA A N 1
ATOM 840 C CA . ALA A 1 107 ? 16.988 -24.946 -27.807 1.00 51.34 107 ALA A CA 1
ATOM 841 C C . ALA A 1 107 ? 17.551 -23.624 -27.267 1.00 51.34 107 ALA A C 1
ATOM 843 O O . ALA A 1 107 ? 17.964 -22.784 -28.101 1.00 51.34 107 ALA A O 1
#

pLDDT: mean 79.65, std 19.73, range [41.91, 96.31]

Foldseek 3Di:
DALLVVCVPDPDHLCVVCVQVVHDSVVSVCQNVVVDQDDPVVQVVVCVVSVNPRHSCNRPVPCCCVVCVVVVDDPPVPPPPDPPPPPPVPPDDDDDDDDDDDDDDDD

Secondary structure (DSSP, 8-state):
--HHHHHHHSSS-HHHHHHHHTS-HHHHHHHHTTSSPPPHHHHHHHHHHTTTSS-HHHH-TTTHHHH-GGGTS--TTSSTTTS----GGG--S--------------

Radius of gyration: 24.08 Å; Cα contacts (8 Å, |Δi|>4): 67; chains: 1; bounding box: 36×47×62 Å

Solvent-accessible surface area (backbone atoms only — not comparable to full-atom values): 6930 Å² total; per-residue (Å²): 87,50,63,42,62,48,52,70,73,41,97,56,53,65,56,57,55,15,58,76,69,74,48,56,43,68,57,53,51,29,42,41,68,67,75,42,76,68,52,74,70,50,29,54,52,49,14,60,75,49,72,56,58,30,37,48,54,55,68,34,73,88,55,34,61,83,76,44,50,72,80,73,50,76,69,75,76,72,64,80,77,77,82,76,83,71,67,83,82,73,82,75,82,84,90,77,95,75,80,81,87,86,85,85,82,87,132

Nearest PDB structures (foldseek):
  8co2-assembly1_A  TM=9.366E-01  e=3.000E-05  Escherichia coli O157
  8c7k-as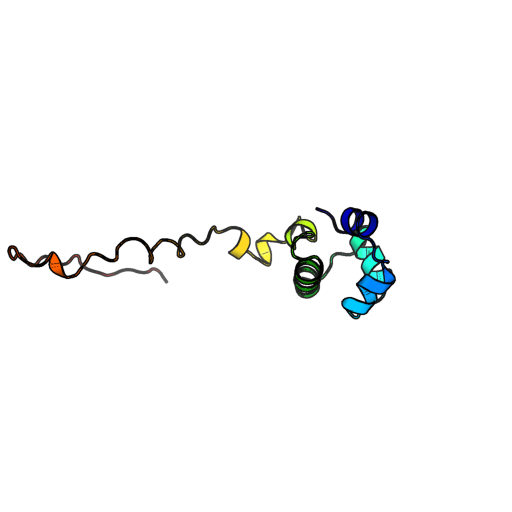sembly1_A  TM=8.403E-01  e=1.791E-05  Escherichia coli O157:H7
  3omt-assembly1_B  TM=8.263E-01  e=1.400E-01  Cytophaga hutchinsonii ATCC 33406
  3vk0-assembly1_A  TM=7.069E-01  e=3.453E-01  Neisseria meningitidis MC58
  3eus-assembly1_B  TM=7.007E-01  e=6.170E-01  Ruegeria pomeroyi

Sequence (107 aa):
MDLHTYLIQSERTQQDFAAALGVSQSLICHWARRKALPSPAWCVSIERFTEGRVSRTDLRPDDWREIWPELTWPSAWQEWGSEQALPLAALHGDGRGGGPALCAAPA